Protein AF-A0A2V5NYI5-F1 (afdb_monomer_lite)

Secondary structure (DSSP, 8-state):
-HHHHHTT-HHHHHHHHHHHTSSTT---HHHHHH-GGGGGGTT-HHHHHHHHHHHHHT-

Sequence (59 aa):
ALVYAWTGERERALEQLEIVAAIPAGPTYGDLRFNPCWDDLRGDKRFDKIVAAAKAASR

Radius of gyration: 10.29 Å; chains: 1; bounding box: 23×20×30 Å

Structure (mmCIF, N/CA/C/O backbone):
data_AF-A0A2V5NYI5-F1
#
_entry.id   AF-A0A2V5NYI5-F1
#
loop_
_atom_site.group_PDB
_atom_site.id
_atom_site.type_symbol
_atom_site.label_atom_id
_atom_site.label_alt_id
_atom_site.label_comp_id
_atom_site.label_asym_id
_atom_site.label_entity_id
_atom_site.label_seq_id
_atom_site.pdbx_PDB_ins_code
_atom_site.Cartn_x
_atom_site.Cartn_y
_atom_site.Cartn_z
_atom_site.occupancy
_atom_site.B_iso_or_equiv
_atom_site.auth_seq_id
_atom_site.auth_comp_id
_atom_site.auth_asym_id
_atom_site.auth_atom_id
_atom_site.pdbx_PDB_model_num
ATOM 1 N N . ALA A 1 1 ? 1.873 4.976 5.218 1.00 87.06 1 ALA A N 1
ATOM 2 C CA . ALA A 1 1 ? 0.921 3.967 4.705 1.00 87.06 1 ALA A CA 1
ATOM 3 C C . ALA A 1 1 ? 0.966 2.672 5.519 1.00 87.06 1 ALA A C 1
ATOM 5 O O . ALA A 1 1 ? -0.030 2.367 6.152 1.00 87.06 1 ALA A O 1
ATOM 6 N N . LEU A 1 2 ? 2.103 1.960 5.583 1.00 90.44 2 LEU A N 1
ATOM 7 C CA . LEU A 1 2 ? 2.218 0.668 6.291 1.00 90.44 2 LEU A CA 1
ATOM 8 C C . LEU A 1 2 ? 1.774 0.696 7.760 1.00 90.44 2 LEU A C 1
ATOM 10 O O . LEU A 1 2 ? 0.993 -0.152 8.165 1.00 90.44 2 LEU A O 1
ATOM 14 N N . VAL A 1 3 ? 2.220 1.690 8.539 1.00 93.38 3 VAL A N 1
ATOM 15 C CA . VAL A 1 3 ? 1.815 1.830 9.951 1.00 93.38 3 VAL A CA 1
ATOM 16 C C . VAL A 1 3 ? 0.292 1.916 10.080 1.00 93.38 3 VAL A C 1
ATOM 18 O O . VAL A 1 3 ? -0.283 1.188 10.873 1.00 93.38 3 VAL A O 1
ATOM 21 N N . TYR A 1 4 ? -0.358 2.737 9.247 1.00 94.19 4 TYR A N 1
ATOM 22 C CA . TYR A 1 4 ? -1.816 2.878 9.238 1.00 94.19 4 TYR A CA 1
ATOM 23 C C . TYR A 1 4 ? -2.535 1.613 8.771 1.00 94.19 4 TYR A C 1
ATOM 25 O O . TYR A 1 4 ? -3.595 1.286 9.291 1.00 94.19 4 TYR A O 1
ATOM 33 N N . ALA A 1 5 ? -1.960 0.883 7.813 1.00 92.31 5 ALA A N 1
ATOM 34 C CA . ALA A 1 5 ? -2.510 -0.399 7.392 1.00 92.31 5 ALA A CA 1
ATOM 35 C C . ALA A 1 5 ? -2.462 -1.421 8.543 1.00 92.31 5 ALA A C 1
ATOM 37 O O . ALA A 1 5 ? -3.450 -2.092 8.808 1.00 92.31 5 ALA A O 1
ATOM 38 N N . TRP A 1 6 ? -1.360 -1.472 9.297 1.00 90.00 6 TRP A N 1
ATOM 39 C CA . TRP A 1 6 ? -1.228 -2.350 10.466 1.00 90.00 6 TRP A CA 1
ATOM 40 C C . TRP A 1 6 ? -2.114 -1.963 11.650 1.00 90.00 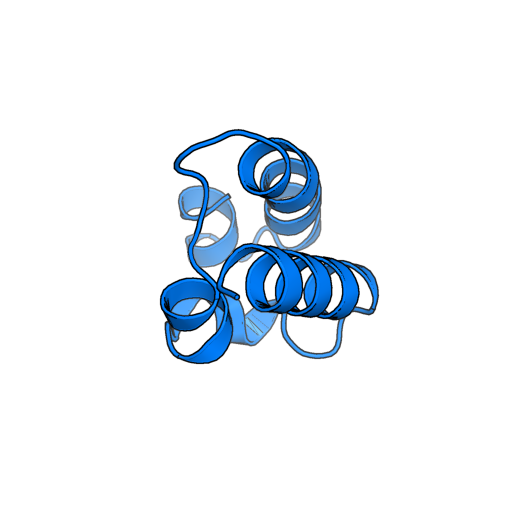6 TRP A C 1
ATOM 42 O O .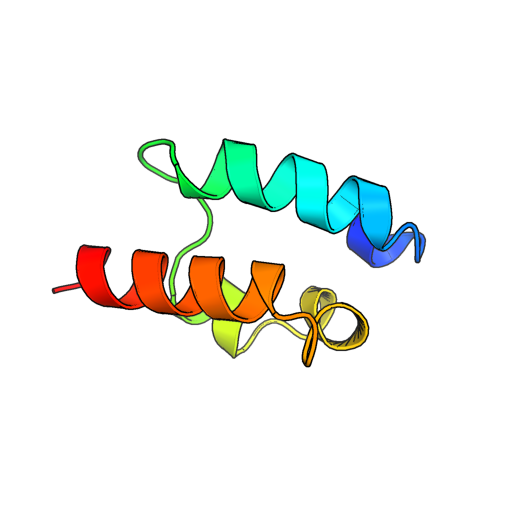 TRP A 1 6 ? -2.513 -2.841 12.410 1.00 90.00 6 TRP A O 1
ATOM 52 N N . THR A 1 7 ? -2.426 -0.678 11.829 1.00 93.38 7 THR A N 1
ATOM 53 C CA . THR A 1 7 ? -3.333 -0.217 12.893 1.00 93.38 7 THR A CA 1
ATOM 54 C C . THR A 1 7 ? -4.810 -0.264 12.491 1.00 93.38 7 THR A C 1
ATOM 56 O O . THR A 1 7 ? -5.663 0.122 13.288 1.00 93.38 7 THR A O 1
ATOM 59 N N . GLY A 1 8 ? -5.137 -0.740 11.281 1.00 90.50 8 GLY A N 1
ATOM 60 C CA . GLY A 1 8 ? -6.510 -0.799 10.764 1.00 90.50 8 GLY A CA 1
ATOM 61 C C . GLY A 1 8 ? -7.080 0.562 10.338 1.00 90.50 8 GLY A C 1
ATOM 62 O O . GLY A 1 8 ? -8.271 0.688 10.048 1.00 90.50 8 GLY A O 1
ATOM 63 N N . GLU A 1 9 ? -6.252 1.605 10.266 1.00 94.94 9 GLU A N 1
ATOM 64 C CA . GLU A 1 9 ? -6.635 2.955 9.844 1.00 94.94 9 GLU A CA 1
ATOM 65 C C . GLU A 1 9 ? -6.704 3.056 8.309 1.00 94.94 9 GLU A C 1
ATOM 67 O O . GLU A 1 9 ? -5.913 3.751 7.665 1.00 94.94 9 GLU A O 1
ATOM 72 N N . ARG A 1 10 ? -7.679 2.356 7.715 1.00 93.69 10 ARG A N 1
ATOM 73 C CA . ARG A 1 10 ? -7.823 2.170 6.260 1.00 93.69 10 ARG A CA 1
ATOM 74 C C . ARG A 1 10 ? -7.752 3.462 5.443 1.00 93.69 10 ARG A C 1
ATOM 76 O O . ARG A 1 10 ? -6.996 3.528 4.479 1.00 93.69 10 ARG A O 1
ATOM 83 N N . GLU A 1 11 ? -8.519 4.485 5.817 1.00 94.69 11 GLU A N 1
ATOM 84 C CA . GLU A 1 11 ? -8.574 5.741 5.051 1.00 94.69 11 GLU A CA 1
ATOM 85 C C . GLU A 1 11 ? -7.216 6.450 5.018 1.00 94.69 11 GLU A C 1
ATOM 87 O O . GLU A 1 11 ? -6.717 6.797 3.948 1.00 94.69 11 GLU A O 1
ATOM 92 N N . ARG A 1 12 ? -6.552 6.560 6.175 1.00 95.62 12 ARG A N 1
ATOM 93 C CA . ARG A 1 12 ? -5.211 7.156 6.276 1.00 95.62 12 ARG A CA 1
ATOM 94 C C . ARG A 1 12 ? -4.158 6.318 5.563 1.00 95.62 12 ARG A C 1
ATOM 96 O O . ARG A 1 12 ? -3.201 6.863 5.010 1.00 95.62 12 ARG A O 1
ATOM 103 N N . ALA A 1 13 ? -4.310 4.994 5.568 1.00 96.38 13 ALA A N 1
ATOM 104 C CA . ALA A 1 13 ? -3.434 4.111 4.817 1.00 96.38 13 ALA A CA 1
ATOM 105 C C . ALA A 1 13 ? -3.518 4.410 3.315 1.00 96.38 13 ALA A C 1
ATOM 107 O O . ALA A 1 13 ? -2.466 4.576 2.698 1.00 96.38 13 ALA A O 1
ATOM 108 N N . LEU A 1 14 ? -4.730 4.553 2.766 1.00 96.06 14 LEU A N 1
ATOM 109 C CA . LEU A 1 14 ? -4.977 4.860 1.352 1.00 96.06 14 LEU A CA 1
ATOM 110 C C . LEU A 1 14 ? -4.485 6.253 0.955 1.00 96.06 14 LEU A C 1
ATOM 112 O O . LEU A 1 14 ? -3.755 6.362 -0.025 1.00 96.06 14 LEU A O 1
ATOM 116 N N . GLU A 1 15 ? -4.796 7.289 1.738 1.00 95.69 15 GLU A N 1
ATOM 117 C CA . GLU A 1 15 ? -4.304 8.658 1.497 1.00 95.69 15 GLU A CA 1
ATOM 118 C C . GLU A 1 15 ? -2.774 8.697 1.420 1.00 95.69 15 GLU A C 1
ATOM 120 O O . GLU A 1 15 ? -2.185 9.276 0.508 1.00 95.69 15 GLU A O 1
ATOM 125 N N . GLN A 1 16 ? -2.107 8.024 2.359 1.00 95.50 16 GLN A N 1
ATOM 126 C CA . GLN A 1 16 ? -0.653 7.931 2.337 1.00 95.50 16 GLN A CA 1
ATOM 127 C C . GLN A 1 16 ? -0.147 7.102 1.158 1.00 95.50 16 GLN A C 1
ATOM 129 O O . GLN A 1 16 ? 0.911 7.419 0.618 1.00 95.50 16 GLN A O 1
ATOM 134 N N . LEU A 1 17 ? -0.867 6.048 0.766 1.00 95.12 17 LEU A N 1
ATOM 135 C CA . LEU A 1 17 ? -0.488 5.185 -0.348 1.00 95.12 17 LEU A CA 1
ATOM 136 C C . LEU A 1 17 ? -0.534 5.935 -1.686 1.00 95.12 17 LEU A C 1
ATOM 138 O O . LEU A 1 17 ? 0.366 5.755 -2.499 1.00 95.12 17 LEU A O 1
ATOM 142 N N . GLU A 1 18 ? -1.518 6.814 -1.889 1.00 93.94 18 GLU A N 1
ATOM 143 C CA . GLU A 1 18 ? -1.609 7.670 -3.082 1.00 93.94 18 GLU A CA 1
ATOM 144 C C . GLU A 1 18 ? -0.387 8.585 -3.230 1.00 93.94 18 GLU A C 1
ATOM 146 O O . GLU A 1 18 ? 0.118 8.769 -4.337 1.00 93.94 18 GLU A O 1
ATOM 151 N N . ILE A 1 19 ? 0.130 9.106 -2.113 1.00 93.44 1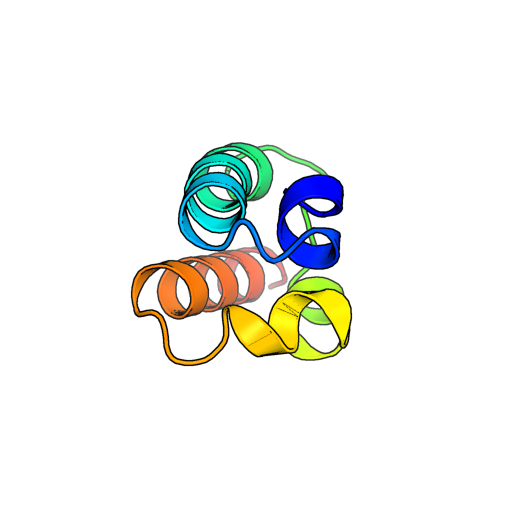9 ILE A N 1
ATOM 152 C CA . ILE A 1 19 ? 1.319 9.966 -2.100 1.00 93.44 19 ILE A CA 1
ATOM 153 C C . ILE A 1 19 ? 2.581 9.140 -2.371 1.00 93.44 19 ILE A C 1
ATOM 155 O O . ILE A 1 19 ? 3.363 9.469 -3.264 1.00 93.44 19 ILE A O 1
ATOM 159 N N . VAL A 1 20 ? 2.796 8.054 -1.617 1.00 92.94 20 VAL A N 1
ATOM 160 C CA . VAL A 1 20 ? 4.054 7.288 -1.703 1.00 92.94 20 VAL A CA 1
ATOM 161 C C . VAL A 1 20 ? 4.147 6.413 -2.952 1.00 92.94 20 VAL A C 1
ATOM 163 O O . VAL A 1 20 ? 5.248 6.061 -3.357 1.00 92.94 20 VAL A O 1
ATOM 166 N N . ALA A 1 21 ? 3.028 6.058 -3.586 1.00 90.38 21 ALA A N 1
ATOM 167 C CA . ALA A 1 21 ? 3.047 5.343 -4.861 1.00 90.38 21 ALA A CA 1
ATOM 168 C C . ALA A 1 21 ? 3.384 6.253 -6.055 1.00 90.38 21 ALA A C 1
ATOM 170 O O . ALA A 1 21 ? 3.749 5.752 -7.116 1.00 90.38 21 ALA A O 1
ATOM 171 N N . ALA A 1 22 ? 3.268 7.576 -5.897 1.00 87.69 22 ALA A N 1
ATOM 172 C CA . ALA A 1 22 ? 3.583 8.546 -6.943 1.00 87.69 22 ALA A CA 1
ATOM 173 C C . ALA A 1 22 ? 5.070 8.949 -6.983 1.00 87.69 22 ALA A C 1
ATOM 175 O O . ALA A 1 22 ? 5.501 9.588 -7.943 1.00 87.69 22 ALA A O 1
ATOM 176 N N . ILE A 1 23 ? 5.859 8.596 -5.961 1.00 87.69 23 ILE A N 1
ATOM 177 C CA . ILE A 1 23 ? 7.285 8.939 -5.879 1.00 87.69 23 ILE A CA 1
ATOM 178 C C . ILE A 1 23 ? 8.184 7.790 -6.370 1.00 87.69 23 ILE A C 1
ATOM 180 O O . ILE A 1 23 ? 7.847 6.614 -6.193 1.00 87.69 23 ILE A O 1
ATOM 184 N N . PRO A 1 24 ? 9.362 8.099 -6.950 1.00 81.75 24 PRO A N 1
ATOM 185 C CA . PRO A 1 24 ? 10.382 7.091 -7.224 1.00 81.75 24 PRO A CA 1
ATOM 186 C C . PRO A 1 24 ? 10.760 6.335 -5.945 1.00 81.75 24 PRO A C 1
ATOM 188 O O . PRO A 1 24 ? 10.865 6.939 -4.880 1.00 81.75 24 PRO A O 1
ATOM 191 N N . ALA A 1 25 ? 10.979 5.022 -6.059 1.00 84.75 25 ALA A N 1
ATOM 192 C CA . ALA A 1 25 ? 11.220 4.114 -4.928 1.00 84.75 25 ALA A CA 1
ATOM 193 C C . ALA A 1 25 ? 10.042 3.958 -3.936 1.00 84.75 25 ALA A C 1
ATOM 195 O O . ALA A 1 25 ? 10.242 3.544 -2.794 1.00 84.75 25 ALA A O 1
ATOM 196 N N . GLY A 1 26 ? 8.812 4.239 -4.376 1.00 88.12 26 GLY A N 1
ATOM 197 C CA . GLY A 1 26 ? 7.593 3.829 -3.680 1.00 88.12 26 GLY A CA 1
ATOM 198 C C . GLY A 1 26 ? 7.370 2.304 -3.649 1.00 88.12 26 GLY A C 1
ATOM 199 O O . GLY A 1 26 ? 8.195 1.532 -4.152 1.00 88.12 26 GLY A O 1
ATOM 200 N N . PRO A 1 27 ? 6.238 1.843 -3.079 1.00 92.38 27 PRO A N 1
ATOM 201 C CA . PRO A 1 27 ? 5.881 0.427 -3.043 1.00 92.38 27 PRO A CA 1
ATOM 202 C C . PRO A 1 27 ? 5.856 -0.177 -4.450 1.00 92.38 27 PRO A C 1
ATOM 204 O O . PRO A 1 27 ? 5.238 0.364 -5.368 1.00 92.38 27 PRO A O 1
ATOM 207 N N . THR A 1 28 ? 6.523 -1.317 -4.627 1.00 93.44 28 THR A N 1
ATOM 208 C CA . THR A 1 28 ? 6.546 -2.001 -5.924 1.00 93.44 28 THR A CA 1
ATOM 209 C C . THR A 1 28 ? 5.214 -2.695 -6.194 1.00 93.44 28 THR A C 1
ATOM 211 O O . THR A 1 28 ? 4.457 -3.010 -5.273 1.00 93.44 28 THR A O 1
ATOM 214 N N . TYR A 1 29 ? 4.943 -3.019 -7.462 1.00 93.94 29 TYR A N 1
ATOM 215 C CA . TYR A 1 29 ? 3.779 -3.836 -7.813 1.00 93.94 29 TYR A CA 1
ATOM 216 C C . TYR A 1 29 ? 3.736 -5.161 -7.032 1.00 93.94 29 TYR A C 1
ATOM 218 O O . TYR A 1 29 ? 2.667 -5.581 -6.591 1.00 93.94 29 TYR A O 1
ATOM 226 N N . GLY A 1 30 ? 4.893 -5.805 -6.842 1.00 94.38 30 GLY A N 1
ATOM 227 C CA . GLY A 1 30 ? 4.997 -7.051 -6.085 1.00 94.38 30 GLY A CA 1
ATOM 228 C C . GLY A 1 30 ? 4.609 -6.879 -4.618 1.00 94.38 30 GLY A C 1
ATOM 229 O O . GLY A 1 30 ? 3.810 -7.664 -4.112 1.00 94.38 30 GLY A O 1
ATOM 230 N N . ASP A 1 31 ? 5.106 -5.825 -3.963 1.00 95.00 31 ASP A N 1
ATOM 231 C CA . ASP A 1 31 ? 4.736 -5.520 -2.576 1.00 95.00 31 ASP A CA 1
ATOM 232 C C . ASP A 1 31 ? 3.225 -5.286 -2.449 1.00 95.00 31 ASP A C 1
ATOM 234 O O . ASP A 1 31 ? 2.545 -5.980 -1.697 1.00 95.00 31 ASP A O 1
ATOM 238 N N . LEU A 1 32 ? 2.667 -4.400 -3.275 1.00 94.88 32 LEU A N 1
ATOM 239 C CA . LEU A 1 32 ? 1.242 -4.071 -3.235 1.00 94.88 32 LEU A CA 1
ATOM 240 C C . LEU A 1 32 ? 0.338 -5.280 -3.523 1.00 94.88 32 LEU A C 1
ATOM 242 O O . LEU A 1 32 ? -0.766 -5.383 -2.985 1.00 94.88 32 LEU A O 1
ATOM 246 N N . ARG A 1 33 ? 0.780 -6.207 -4.383 1.00 94.56 33 ARG A N 1
ATOM 247 C CA . ARG A 1 33 ? -0.028 -7.364 -4.785 1.00 94.56 33 ARG A CA 1
ATOM 248 C C . ARG A 1 33 ? 0.024 -8.518 -3.788 1.00 94.56 33 ARG A C 1
ATOM 250 O O . ARG A 1 33 ? -0.992 -9.196 -3.640 1.00 94.56 33 ARG A O 1
ATOM 257 N N . PHE A 1 34 ? 1.174 -8.769 -3.169 1.00 95.12 34 PHE A N 1
ATOM 258 C CA . PHE A 1 34 ? 1.411 -10.003 -2.412 1.00 95.12 34 PHE A CA 1
ATOM 259 C C . PHE A 1 34 ? 1.610 -9.795 -0.912 1.00 95.12 34 PHE A C 1
ATOM 261 O O . PHE A 1 34 ? 1.505 -10.765 -0.167 1.00 95.12 34 PHE A O 1
ATOM 268 N N . ASN A 1 35 ? 1.879 -8.572 -0.450 1.00 94.50 35 ASN A N 1
ATOM 269 C CA . ASN A 1 35 ? 2.084 -8.319 0.970 1.00 94.50 35 ASN A CA 1
ATOM 270 C C . ASN A 1 35 ? 0.743 -8.378 1.735 1.00 94.50 35 ASN A C 1
ATOM 272 O O . ASN A 1 35 ? -0.179 -7.627 1.388 1.00 94.50 35 ASN A O 1
ATOM 276 N N . PRO A 1 36 ? 0.616 -9.235 2.772 1.00 94.38 36 PRO A N 1
ATOM 277 C CA . PRO A 1 36 ? -0.608 -9.362 3.562 1.00 94.38 36 PRO A CA 1
ATOM 278 C C . PRO A 1 36 ? -1.023 -8.090 4.307 1.00 94.38 36 PRO A C 1
ATOM 280 O O . PRO A 1 36 ? -2.180 -7.936 4.683 1.00 94.38 36 PRO A O 1
ATOM 283 N N . CYS A 1 37 ? -0.098 -7.149 4.523 1.00 93.75 37 CYS A N 1
ATOM 284 C CA . CYS A 1 37 ? -0.413 -5.894 5.209 1.00 93.75 37 CYS A CA 1
ATOM 285 C C . CYS A 1 37 ? -1.445 -5.034 4.464 1.00 93.75 37 CYS A C 1
ATOM 287 O O . CYS A 1 37 ? -2.054 -4.156 5.067 1.00 93.75 37 CYS A O 1
ATOM 289 N N . TRP A 1 38 ? -1.637 -5.279 3.165 1.00 95.00 38 TRP A N 1
ATOM 290 C CA . TRP A 1 38 ? -2.581 -4.551 2.327 1.00 95.00 38 TRP A CA 1
ATOM 291 C C . 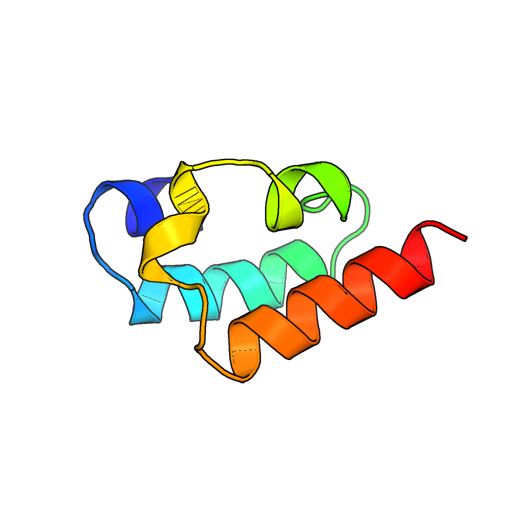TRP A 1 38 ? -3.936 -5.250 2.188 1.00 95.00 38 TRP A C 1
ATOM 293 O O . TRP A 1 38 ? -4.794 -4.732 1.475 1.00 95.00 38 TRP A O 1
ATOM 303 N N . ASP A 1 39 ? -4.138 -6.409 2.823 1.00 94.31 39 ASP A N 1
ATOM 304 C CA . ASP A 1 39 ? -5.353 -7.222 2.680 1.00 94.31 39 ASP A CA 1
ATOM 305 C C . ASP A 1 39 ? -6.625 -6.406 2.953 1.00 94.31 39 ASP A C 1
ATOM 307 O O . ASP A 1 39 ? -7.545 -6.430 2.135 1.00 94.31 39 ASP A O 1
ATOM 311 N N . ASP A 1 40 ? -6.620 -5.590 4.008 1.00 92.88 40 ASP A N 1
ATOM 312 C CA . ASP A 1 40 ? -7.748 -4.736 4.411 1.00 92.88 40 ASP A CA 1
ATOM 313 C C . ASP A 1 40 ? -8.053 -3.590 3.429 1.00 92.88 40 ASP A C 1
ATOM 315 O O . ASP A 1 40 ? -9.131 -2.988 3.471 1.00 92.88 40 ASP A O 1
ATOM 319 N N . LEU A 1 41 ? -7.107 -3.266 2.541 1.00 94.88 41 LEU A N 1
ATOM 320 C CA . LEU A 1 41 ? -7.264 -2.238 1.508 1.00 94.88 41 LEU A CA 1
ATOM 321 C C . LEU A 1 41 ? -7.756 -2.826 0.176 1.00 94.88 41 LEU A C 1
ATOM 323 O O . LEU A 1 41 ? -8.176 -2.076 -0.710 1.00 94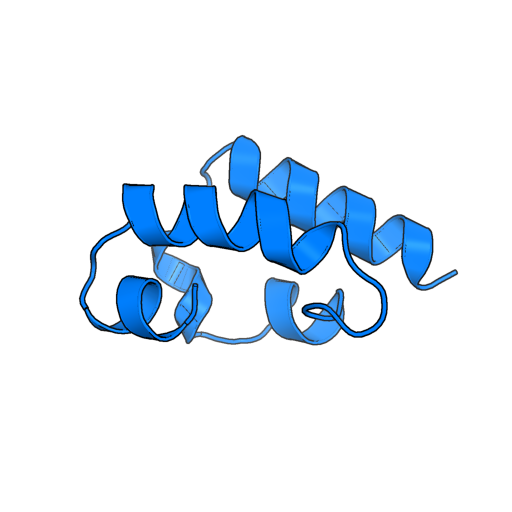.88 41 LEU A O 1
ATOM 327 N N . ARG A 1 42 ? -7.706 -4.155 -0.000 1.00 93.69 42 ARG A N 1
ATOM 328 C CA . ARG A 1 42 ? -8.112 -4.801 -1.255 1.00 93.69 42 ARG A CA 1
ATOM 329 C C . ARG A 1 42 ? -9.619 -4.683 -1.462 1.00 93.69 42 ARG A C 1
ATOM 331 O O . ARG A 1 42 ? -10.415 -4.901 -0.555 1.00 93.69 42 ARG A O 1
ATOM 338 N N . GLY A 1 43 ? -10.007 -4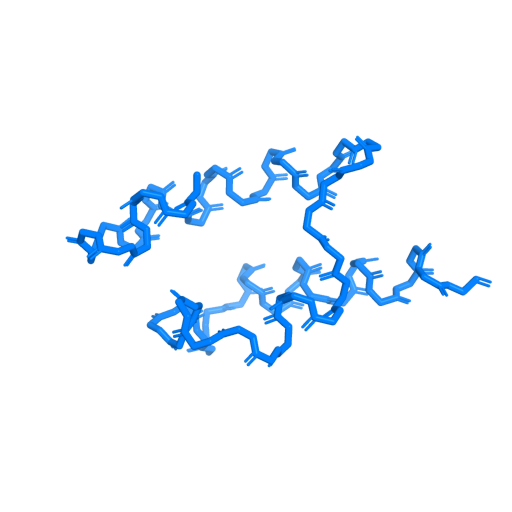.361 -2.694 1.00 92.06 43 GLY A N 1
ATOM 339 C CA . GLY A 1 43 ? -11.394 -4.069 -3.057 1.00 92.06 43 GLY A CA 1
ATOM 340 C C . GLY A 1 43 ? -11.769 -2.588 -2.933 1.00 92.06 43 GLY A C 1
ATOM 341 O O . GLY A 1 43 ? -12.837 -2.203 -3.414 1.00 92.06 43 GLY A O 1
ATOM 342 N N . ASP A 1 44 ? -10.904 -1.739 -2.361 1.00 95.94 44 ASP A N 1
ATOM 343 C CA . ASP A 1 44 ? -11.035 -0.288 -2.512 1.00 95.94 44 ASP A CA 1
ATOM 344 C C . ASP A 1 44 ? -10.541 0.136 -3.905 1.00 95.94 44 ASP A C 1
ATOM 346 O O . ASP A 1 44 ? -9.422 -0.171 -4.326 1.00 95.94 44 ASP A O 1
ATOM 350 N N . LYS A 1 45 ? -11.374 0.897 -4.623 1.00 96.00 45 LYS A N 1
ATOM 351 C CA . LYS A 1 45 ? -11.071 1.367 -5.984 1.00 96.00 45 LYS A CA 1
ATOM 352 C C . LYS A 1 45 ? -9.796 2.216 -6.054 1.00 96.00 45 LYS A C 1
ATOM 354 O O . LYS A 1 45 ? -9.129 2.217 -7.091 1.00 96.00 45 LYS A O 1
ATOM 359 N N . ARG A 1 46 ? -9.456 2.953 -4.989 1.00 95.50 46 ARG A N 1
ATOM 360 C CA . ARG A 1 46 ? -8.215 3.742 -4.906 1.00 95.50 46 ARG A CA 1
ATOM 361 C C . ARG A 1 46 ? -7.002 2.823 -4.852 1.00 95.50 46 ARG A C 1
ATOM 363 O O . ARG A 1 46 ? -6.052 3.031 -5.604 1.00 95.50 46 ARG A O 1
ATOM 370 N N . PHE A 1 47 ? -7.068 1.768 -4.040 1.00 96.56 47 PHE A N 1
ATOM 371 C CA . PHE A 1 47 ? -6.001 0.775 -3.951 1.00 96.56 47 PHE A CA 1
ATOM 372 C C . PHE A 1 47 ? -5.767 0.079 -5.298 1.00 96.56 47 PHE A C 1
ATOM 374 O O . PHE A 1 47 ? -4.631 0.002 -5.767 1.00 96.56 47 PHE A O 1
ATOM 381 N N . ASP A 1 48 ? -6.836 -0.333 -5.981 1.00 96.06 48 ASP A N 1
ATOM 382 C CA . ASP A 1 48 ? -6.736 -0.974 -7.299 1.00 96.06 48 ASP A CA 1
ATOM 383 C C . ASP A 1 48 ? -6.068 -0.064 -8.344 1.00 96.06 48 ASP A C 1
ATOM 385 O O . ASP A 1 48 ? -5.244 -0.521 -9.145 1.00 96.06 48 ASP A O 1
ATOM 389 N N . LYS A 1 49 ? -6.366 1.243 -8.315 1.00 95.69 49 LYS A N 1
ATOM 390 C CA . LYS A 1 49 ? -5.719 2.235 -9.186 1.00 95.69 49 LYS A CA 1
ATOM 391 C C . LYS A 1 49 ? -4.219 2.347 -8.902 1.00 95.69 49 LYS A C 1
ATOM 393 O O . LYS A 1 49 ? -3.430 2.412 -9.845 1.00 95.69 49 LYS A O 1
ATOM 398 N N . ILE A 1 50 ? -3.826 2.331 -7.629 1.00 95.12 50 ILE A N 1
ATOM 399 C CA . ILE A 1 50 ? -2.419 2.369 -7.206 1.00 95.12 50 ILE A CA 1
ATOM 400 C C . ILE A 1 50 ? -1.676 1.115 -7.687 1.00 95.12 50 ILE A C 1
ATOM 402 O O . ILE A 1 50 ? -0.613 1.224 -8.298 1.00 95.12 50 ILE A O 1
ATOM 406 N N . VAL A 1 51 ? -2.264 -0.071 -7.507 1.00 95.50 51 VAL A N 1
ATOM 407 C CA . VAL A 1 51 ? -1.698 -1.344 -7.991 1.00 95.50 51 VAL A CA 1
ATOM 408 C C . VAL A 1 51 ? -1.518 -1.330 -9.512 1.00 95.50 51 VAL A C 1
ATOM 410 O O . VAL A 1 51 ? -0.483 -1.769 -10.022 1.00 95.50 51 VAL A O 1
ATOM 413 N N . ALA A 1 52 ? -2.504 -0.818 -10.254 1.00 94.75 52 ALA A N 1
ATOM 414 C CA . ALA A 1 52 ? -2.433 -0.713 -11.709 1.00 94.75 52 ALA A CA 1
ATOM 415 C C . ALA A 1 52 ? -1.323 0.248 -12.168 1.00 94.75 52 ALA A C 1
ATOM 417 O O . ALA A 1 52 ? -0.574 -0.084 -13.090 1.00 94.75 52 ALA A O 1
ATOM 418 N N . ALA A 1 53 ? -1.179 1.397 -11.503 1.00 92.94 53 ALA A N 1
ATOM 419 C CA . ALA A 1 53 ? -0.112 2.356 -11.781 1.00 92.94 53 ALA A CA 1
ATOM 420 C C . ALA A 1 53 ? 1.277 1.754 -11.507 1.00 92.94 53 ALA A C 1
ATOM 422 O O . ALA A 1 53 ? 2.150 1.802 -12.373 1.00 92.94 53 ALA A O 1
ATOM 423 N N . ALA A 1 54 ? 1.456 1.090 -10.360 1.00 92.50 54 ALA A N 1
ATOM 424 C CA . ALA A 1 54 ? 2.706 0.413 -10.015 1.00 92.50 54 ALA A CA 1
ATOM 425 C C . ALA A 1 54 ? 3.064 -0.693 -11.024 1.00 92.50 54 ALA A C 1
ATOM 427 O O . ALA A 1 54 ? 4.226 -0.845 -11.405 1.00 92.50 54 ALA A O 1
ATOM 428 N N . LYS A 1 55 ? 2.067 -1.443 -11.517 1.00 92.62 55 LYS A N 1
ATOM 429 C CA . LYS A 1 55 ? 2.263 -2.455 -12.568 1.00 92.62 55 LYS A CA 1
ATOM 430 C C . LYS A 1 55 ? 2.741 -1.841 -13.882 1.00 92.62 55 LYS A C 1
ATOM 432 O O . LYS A 1 55 ? 3.582 -2.434 -14.552 1.00 92.62 55 LYS A O 1
ATOM 437 N N . ALA A 1 56 ? 2.197 -0.684 -14.259 1.00 90.38 56 ALA A N 1
ATOM 438 C CA . ALA A 1 56 ? 2.596 0.020 -15.473 1.00 90.38 56 ALA A CA 1
ATOM 439 C C . ALA A 1 56 ? 4.033 0.555 -15.379 1.00 90.38 56 ALA A C 1
ATOM 441 O O . ALA A 1 56 ? 4.769 0.448 -16.350 1.00 90.38 56 ALA A O 1
ATOM 442 N N . ALA A 1 57 ? 4.441 1.050 -14.206 1.00 85.25 57 ALA A N 1
ATOM 443 C CA . ALA A 1 57 ? 5.795 1.548 -13.950 1.00 85.25 57 ALA A CA 1
ATOM 444 C C . ALA A 1 57 ? 6.864 0.442 -13.825 1.00 85.25 57 ALA A C 1
ATOM 446 O O . ALA A 1 57 ? 8.053 0.734 -13.845 1.00 85.25 57 ALA A O 1
ATOM 447 N N . SER A 1 58 ? 6.448 -0.820 -13.674 1.00 78.19 58 SER A N 1
ATOM 448 C CA . SER A 1 58 ? 7.345 -1.983 -13.571 1.00 78.19 58 SER A CA 1
ATOM 449 C C . SER A 1 58 ? 7.682 -2.618 -14.934 1.00 78.19 58 SER A C 1
ATOM 451 O O . SER A 1 58 ? 8.284 -3.691 -14.964 1.00 78.19 58 SER A O 1
ATOM 453 N N . ARG A 1 59 ? 7.228 -2.019 -16.042 1.00 59.41 59 ARG A N 1
ATOM 454 C CA . ARG A 1 59 ? 7.511 -2.437 -17.426 1.00 59.41 59 ARG A CA 1
ATOM 455 C C . ARG A 1 59 ? 8.601 -1.571 -18.034 1.00 59.41 59 ARG A C 1
ATOM 457 O O . ARG A 1 59 ? 9.383 -2.144 -18.817 1.00 59.41 59 ARG A O 1
#

pLDDT: mean 92.22, std 5.64, range [59.41, 96.56]

Foldseek 3Di:
DLVCLVVVVQVVVLVVLVVQLPDPPRDALCCLPPPCSCVSVPPPPSSVVSSVSNVVVVD